Protein AF-A0A916M9L0-F1 (afdb_monomer_lite)

Secondary structure (DSSP, 8-state):
----------------------------------------PPEEEEPPPGGG-EE-SPPPPHHHHHHHHHHHTSTTGGGSSS-GGGGS-HHHHHHHH-B--EE-TTSS-EE--BTTS-HHHHHH----EEEEEEETTEEEEEEE-STT-EEEEEESS-EEESTT-B-SSGGGSEEEE-

Radius of gyration: 29.13 Å; chains: 1; bounding box: 80×41×77 Å

pLDDT: mean 81.49, std 21.89, range [34.53, 98.69]

Structure (mmCIF, N/CA/C/O backbone):
data_AF-A0A916M9L0-F1
#
_entry.id   AF-A0A916M9L0-F1
#
loop_
_atom_site.group_PDB
_atom_site.id
_atom_site.type_symbol
_atom_site.label_atom_id
_atom_site.label_alt_id
_atom_site.label_comp_id
_atom_site.label_asym_id
_atom_site.label_entity_id
_atom_site.label_seq_id
_atom_site.pdbx_PDB_ins_code
_atom_site.Cartn_x
_atom_site.Cartn_y
_atom_site.Cartn_z
_atom_site.occupancy
_atom_site.B_iso_or_equiv
_atom_site.auth_seq_id
_atom_site.auth_comp_id
_atom_site.auth_asym_id
_atom_site.auth_atom_id
_atom_site.pdbx_PDB_model_num
ATOM 1 N N . MET A 1 1 ? 60.480 14.460 7.362 1.00 42.34 1 MET A N 1
ATOM 2 C CA . MET A 1 1 ? 59.498 15.153 8.223 1.00 42.34 1 MET A CA 1
ATOM 3 C C . MET A 1 1 ? 59.120 14.184 9.333 1.00 42.34 1 MET A C 1
ATOM 5 O O . MET A 1 1 ? 58.471 13.188 9.053 1.00 42.34 1 MET A O 1
ATOM 9 N N . ALA A 1 2 ? 59.671 14.373 10.532 1.00 37.31 2 ALA A N 1
ATOM 10 C CA . ALA A 1 2 ? 59.514 13.458 11.662 1.00 37.31 2 ALA A CA 1
ATOM 11 C C . ALA A 1 2 ? 58.422 13.990 12.599 1.00 37.31 2 ALA A C 1
ATOM 13 O O . ALA A 1 2 ? 58.502 15.138 13.028 1.00 37.31 2 ALA A O 1
ATOM 14 N N . CYS A 1 3 ? 57.419 13.168 12.909 1.00 36.25 3 CYS A N 1
ATOM 15 C CA . CYS A 1 3 ? 56.387 13.484 13.893 1.00 36.25 3 CYS A CA 1
ATOM 16 C C . CYS A 1 3 ? 56.738 12.756 15.199 1.00 36.25 3 CYS A C 1
ATOM 18 O O . CYS A 1 3 ? 56.725 11.527 15.243 1.00 36.25 3 CYS A O 1
ATOM 20 N N . ARG A 1 4 ? 57.122 13.512 16.235 1.00 37.97 4 ARG A N 1
ATOM 21 C CA . ARG A 1 4 ? 57.347 13.003 17.597 1.00 37.97 4 ARG A CA 1
ATOM 22 C C . ARG A 1 4 ? 56.001 12.799 18.293 1.00 37.97 4 ARG A C 1
ATOM 24 O O . ARG A 1 4 ? 55.168 13.699 18.287 1.00 37.97 4 ARG A O 1
ATOM 31 N N . ILE A 1 5 ? 55.834 11.631 18.906 1.00 39.47 5 ILE A N 1
ATOM 32 C CA . ILE A 1 5 ? 54.812 11.336 19.911 1.00 39.47 5 ILE A CA 1
ATOM 33 C C . ILE A 1 5 ? 55.503 11.471 21.267 1.00 39.47 5 ILE A C 1
ATOM 35 O O . ILE A 1 5 ? 56.493 10.780 21.499 1.00 39.47 5 ILE A O 1
ATOM 39 N N . ASP A 1 6 ? 55.005 12.357 22.129 1.00 39.59 6 ASP A N 1
ATOM 40 C CA . ASP A 1 6 ? 55.457 12.469 23.515 1.00 39.59 6 ASP A CA 1
ATOM 41 C C . ASP A 1 6 ? 54.382 11.922 24.457 1.00 39.59 6 ASP A C 1
ATOM 43 O O . ASP A 1 6 ? 53.205 12.283 24.386 1.00 39.59 6 ASP A O 1
ATOM 47 N N . ALA A 1 7 ? 54.818 10.995 25.302 1.00 42.47 7 ALA A N 1
ATOM 48 C CA . ALA A 1 7 ? 54.044 10.322 26.326 1.00 42.47 7 ALA A CA 1
ATOM 49 C C . ALA A 1 7 ? 54.231 11.059 27.659 1.00 42.47 7 ALA A C 1
ATOM 51 O O . ALA A 1 7 ? 55.352 11.370 28.046 1.00 42.47 7 ALA A O 1
ATOM 52 N N . GLY A 1 8 ? 53.148 11.281 28.404 1.00 35.84 8 GLY A N 1
ATOM 53 C CA . GLY A 1 8 ? 53.214 11.900 29.728 1.00 35.84 8 GLY A CA 1
ATOM 54 C C . GLY A 1 8 ? 52.068 11.439 30.618 1.00 35.84 8 GLY A C 1
ATOM 55 O O . GLY A 1 8 ? 50.967 11.970 30.557 1.00 35.84 8 GLY A O 1
ATOM 56 N N . VAL A 1 9 ? 52.334 10.416 31.427 1.00 37.34 9 VAL A N 1
ATOM 57 C CA . VAL A 1 9 ? 51.455 9.880 32.477 1.00 37.34 9 VAL A CA 1
ATOM 58 C C . VAL A 1 9 ? 51.709 10.610 33.806 1.00 37.34 9 VAL A C 1
ATOM 60 O O . VAL A 1 9 ? 52.828 11.066 34.039 1.00 37.34 9 VAL A O 1
ATOM 63 N N . ARG A 1 10 ? 50.713 10.520 34.716 1.00 34.53 10 ARG A N 1
ATOM 64 C CA . ARG A 1 10 ? 50.763 10.649 36.202 1.00 34.53 10 ARG A CA 1
ATOM 65 C C . ARG A 1 10 ? 50.542 12.093 36.726 1.00 34.53 10 ARG A C 1
ATOM 67 O O . ARG A 1 10 ? 50.984 13.030 36.091 1.00 34.53 10 ARG A O 1
ATOM 74 N N . VAL A 1 11 ? 49.844 12.409 37.831 1.00 35.38 11 VAL A N 1
ATOM 75 C CA . VAL A 1 11 ? 49.538 11.762 39.132 1.00 35.38 11 VAL A CA 1
ATOM 76 C C . VAL A 1 11 ? 48.273 12.424 39.755 1.00 35.38 11 VAL A C 1
ATOM 78 O O . VAL A 1 11 ? 48.076 13.621 39.578 1.00 35.38 11 VAL A O 1
ATOM 81 N N . LEU A 1 12 ? 47.467 11.685 40.539 1.00 40.12 12 LEU A N 1
ATOM 82 C CA . LEU A 1 12 ? 46.440 12.206 41.477 1.00 40.12 12 LEU A CA 1
ATOM 83 C C . LEU A 1 12 ? 47.035 12.527 42.866 1.00 40.12 12 LEU A C 1
ATOM 85 O O . LEU A 1 12 ? 47.828 11.734 43.373 1.00 40.12 12 LEU A O 1
ATOM 89 N N . PRO A 1 13 ? 46.541 13.569 43.559 1.00 41.56 13 PRO A N 1
ATOM 90 C CA . PRO A 1 13 ? 46.151 13.419 44.974 1.00 41.56 13 PRO A CA 1
ATOM 91 C C . PRO A 1 13 ? 44.782 14.090 45.250 1.00 41.56 13 PRO A C 1
ATOM 93 O O . PRO A 1 13 ? 44.459 15.124 44.682 1.00 41.56 13 PRO A O 1
ATOM 96 N N . SER A 1 14 ? 43.830 13.446 45.930 1.00 34.84 14 SER A N 1
ATOM 97 C CA . SER A 1 14 ? 43.679 13.255 47.386 1.00 34.84 14 SER A CA 1
ATOM 98 C C . SER A 1 14 ? 43.366 14.528 48.203 1.00 34.84 14 SER A C 1
ATOM 100 O O . SER A 1 14 ? 44.234 15.359 48.444 1.00 34.84 14 SER A O 1
ATOM 102 N N . ASN A 1 15 ? 42.127 14.542 48.725 1.00 38.19 15 ASN A N 1
ATOM 103 C CA . ASN A 1 15 ? 41.683 15.051 50.033 1.00 38.19 15 ASN A CA 1
ATOM 104 C C . ASN A 1 15 ? 41.470 16.570 50.253 1.00 38.19 15 ASN A C 1
ATOM 106 O O . ASN A 1 15 ? 42.425 17.302 50.495 1.00 38.19 15 ASN A O 1
ATOM 110 N N . LYS A 1 16 ? 40.196 16.996 50.395 1.00 38.16 16 LYS A N 1
ATOM 111 C CA . LYS A 1 16 ? 39.740 17.685 51.626 1.00 38.16 16 LYS A CA 1
ATOM 112 C C . LYS A 1 16 ? 38.215 17.776 51.770 1.00 38.16 16 LYS A C 1
ATOM 114 O O . LYS A 1 16 ? 37.543 18.540 51.087 1.00 38.16 16 LYS A O 1
ATOM 119 N N . THR A 1 17 ? 37.703 17.052 52.757 1.00 44.44 17 THR A N 1
ATOM 120 C CA . THR A 1 17 ? 36.414 17.257 53.432 1.00 44.44 17 THR A CA 1
ATOM 121 C C . THR A 1 17 ? 36.334 18.659 54.046 1.00 44.44 17 THR A C 1
ATOM 123 O O . THR A 1 17 ? 37.230 19.004 54.817 1.00 44.44 17 THR A O 1
ATOM 126 N N . ARG A 1 18 ? 35.258 19.431 53.808 1.00 45.47 18 ARG A N 1
ATOM 127 C CA . ARG A 1 18 ? 34.771 20.466 54.749 1.00 45.47 18 ARG A CA 1
ATOM 128 C C . ARG A 1 18 ? 33.247 20.641 54.703 1.00 45.47 18 ARG A C 1
ATOM 130 O O . ARG A 1 18 ? 32.698 21.191 53.762 1.00 45.47 18 ARG A O 1
ATOM 137 N N . HIS A 1 19 ? 32.648 20.177 55.797 1.00 36.34 19 HIS A N 1
ATOM 138 C CA . HIS A 1 19 ? 31.558 20.761 56.584 1.00 36.34 19 HIS A CA 1
ATOM 139 C C . HIS A 1 19 ? 30.242 21.165 55.905 1.00 36.34 19 HIS A C 1
ATOM 141 O O . HIS A 1 19 ? 30.068 22.258 55.381 1.00 36.34 19 HIS A O 1
ATOM 147 N N . ILE A 1 20 ? 29.279 20.268 56.120 1.00 47.16 20 ILE A N 1
ATOM 148 C CA . ILE A 1 20 ? 27.863 20.527 56.383 1.00 47.16 20 ILE A CA 1
ATOM 149 C C . ILE A 1 20 ? 27.706 21.753 57.300 1.00 47.16 20 ILE A C 1
ATOM 151 O O . ILE A 1 20 ? 28.233 21.757 58.413 1.00 47.16 20 ILE A O 1
ATOM 155 N N . VAL A 1 21 ? 26.917 22.738 56.870 1.00 47.41 21 VAL A N 1
ATOM 156 C CA . VAL A 1 21 ? 26.141 23.592 57.778 1.00 47.41 21 VAL A CA 1
ATOM 157 C C . VAL A 1 21 ? 24.692 23.525 57.321 1.00 47.41 21 VAL A C 1
ATOM 159 O O . VAL A 1 21 ? 24.313 24.011 56.260 1.00 47.41 21 VAL A O 1
ATOM 162 N N . GLN A 1 22 ? 23.920 22.833 58.144 1.00 52.94 22 GLN A N 1
ATOM 163 C CA . GLN A 1 22 ? 22.485 22.659 58.084 1.00 52.94 22 GLN A CA 1
ATOM 164 C C . GLN A 1 22 ? 21.847 23.851 58.800 1.00 52.94 22 GLN A C 1
ATOM 166 O O . GLN A 1 22 ? 22.053 24.027 59.999 1.00 52.94 22 GLN A O 1
ATOM 171 N N . THR A 1 23 ? 21.076 24.664 58.080 1.00 48.69 23 THR A N 1
ATOM 172 C CA . THR A 1 23 ? 20.153 25.633 58.678 1.00 48.69 23 THR A CA 1
ATOM 173 C C . THR A 1 23 ? 18.752 25.397 58.127 1.00 48.69 23 THR A C 1
ATOM 175 O O . THR A 1 23 ? 18.487 25.398 56.930 1.00 48.69 23 THR A O 1
ATOM 178 N N . SER A 1 24 ? 17.866 25.099 59.063 1.00 46.47 24 SER A N 1
ATOM 179 C CA . SER A 1 24 ? 16.450 24.804 58.924 1.00 46.47 24 SER A CA 1
ATOM 180 C C . SER A 1 24 ? 15.620 26.059 58.640 1.00 46.47 24 SER A C 1
ATOM 182 O O . SER A 1 24 ? 15.705 27.034 59.386 1.00 46.47 24 SER A O 1
ATOM 184 N N . SER A 1 25 ? 14.725 25.998 57.654 1.00 43.69 25 SER A N 1
ATOM 185 C CA . SER A 1 25 ? 13.434 26.694 57.714 1.00 43.69 25 SER A CA 1
ATOM 186 C C . SER A 1 25 ? 12.370 25.909 56.936 1.00 43.69 25 SER A C 1
ATOM 188 O O . SER A 1 25 ? 12.612 25.548 55.784 1.00 43.69 25 SER A O 1
ATOM 190 N N . PRO A 1 26 ? 11.235 25.573 57.579 1.00 48.75 26 PRO A N 1
ATOM 191 C CA . PRO A 1 26 ? 10.172 24.751 57.016 1.00 48.75 26 PRO A CA 1
ATOM 192 C C . PRO A 1 26 ? 9.173 25.613 56.230 1.00 48.75 26 PRO A C 1
ATOM 194 O O . PRO A 1 26 ? 9.051 26.802 56.500 1.00 48.75 26 PRO A O 1
ATOM 197 N N . LEU A 1 27 ? 8.402 24.968 55.347 1.00 49.84 27 LEU A N 1
ATOM 198 C CA . LEU A 1 27 ? 7.304 25.515 54.529 1.00 49.84 27 LEU A CA 1
ATOM 199 C C . LEU A 1 27 ? 7.741 26.208 53.230 1.00 49.84 27 LEU A C 1
ATOM 201 O O . LEU A 1 27 ? 7.929 27.413 53.196 1.00 49.84 27 LEU A O 1
ATOM 205 N N . ILE A 1 28 ? 7.782 25.444 52.137 1.00 53.78 28 ILE A N 1
ATOM 206 C CA . ILE A 1 28 ? 7.065 25.747 50.886 1.00 53.78 28 ILE A CA 1
ATOM 207 C C . ILE A 1 28 ? 6.846 24.403 50.187 1.00 53.78 28 ILE A C 1
ATOM 209 O O . ILE A 1 28 ? 7.742 23.566 50.091 1.00 53.78 28 ILE A O 1
ATOM 213 N N . GLY A 1 29 ? 5.583 24.169 49.847 1.00 49.81 29 GLY A N 1
ATOM 214 C CA . GLY A 1 29 ? 5.008 22.865 49.579 1.00 49.81 29 GLY A CA 1
ATOM 215 C C . GLY A 1 29 ? 5.580 22.160 48.357 1.00 49.81 29 GLY A C 1
ATOM 216 O O . GLY A 1 29 ? 5.842 22.753 47.314 1.00 49.81 29 GLY A O 1
ATOM 217 N N . LEU A 1 30 ? 5.687 20.848 48.532 1.00 50.19 30 LEU A N 1
ATOM 218 C CA . LEU A 1 30 ? 5.738 19.812 47.515 1.00 50.19 30 LEU A CA 1
ATOM 219 C C . LEU A 1 30 ? 4.638 20.059 46.456 1.00 50.19 30 LEU A C 1
ATOM 221 O O . LEU A 1 30 ? 3.517 19.574 46.593 1.00 50.19 30 LEU A O 1
ATOM 225 N N . LEU A 1 31 ? 4.928 20.811 45.392 1.00 50.28 31 LEU A N 1
ATOM 226 C CA . LEU A 1 31 ? 4.093 20.798 44.189 1.00 50.28 31 LEU A CA 1
ATOM 227 C C . LEU A 1 31 ? 4.526 19.594 43.346 1.00 50.28 31 LEU A C 1
ATOM 229 O O . LEU A 1 31 ? 5.283 19.701 42.384 1.00 50.28 31 LEU A O 1
ATOM 233 N N . VAL A 1 32 ? 4.087 18.410 43.776 1.00 60.59 32 VAL A N 1
ATOM 234 C CA . VAL A 1 32 ? 4.120 17.203 42.949 1.00 60.59 32 VAL A CA 1
ATOM 235 C C . VAL A 1 32 ? 3.197 17.480 41.771 1.00 60.59 32 VAL A C 1
ATOM 237 O O . VAL A 1 32 ? 1.976 17.488 41.916 1.00 60.59 32 VAL A O 1
ATOM 240 N N . ALA A 1 33 ? 3.782 17.763 40.610 1.00 58.72 33 ALA A N 1
ATOM 241 C CA . ALA A 1 33 ? 3.061 17.770 39.352 1.00 58.72 33 ALA A CA 1
ATOM 242 C C . ALA A 1 33 ? 2.543 16.346 39.115 1.00 58.72 33 ALA A C 1
ATOM 244 O O . ALA A 1 33 ? 3.265 15.472 38.635 1.00 58.72 33 ALA A O 1
ATOM 245 N N . ALA A 1 34 ? 1.294 16.104 39.507 1.00 53.66 34 ALA A N 1
ATOM 246 C CA . ALA A 1 34 ? 0.524 14.976 39.032 1.00 53.66 34 ALA A CA 1
ATOM 247 C C . ALA A 1 34 ? 0.383 15.147 37.515 1.00 53.66 34 ALA A C 1
ATOM 249 O O . ALA A 1 34 ? -0.503 15.854 37.035 1.00 53.66 34 ALA A O 1
ATOM 250 N N . LEU A 1 35 ? 1.294 14.535 36.755 1.00 54.84 35 LEU A N 1
ATOM 251 C CA . LEU A 1 35 ? 1.022 14.183 35.370 1.00 54.84 35 LEU A CA 1
ATOM 252 C C . LEU A 1 35 ? -0.200 13.267 35.422 1.00 54.84 35 LEU A C 1
ATOM 254 O O . LEU A 1 35 ? -0.090 12.088 35.753 1.00 54.84 35 LEU A O 1
ATOM 258 N N . ALA A 1 36 ? -1.377 13.834 35.169 1.00 54.38 36 ALA A N 1
ATOM 259 C CA . ALA A 1 36 ? -2.566 13.056 34.902 1.00 54.38 36 ALA A CA 1
ATOM 260 C C . ALA A 1 36 ? -2.249 12.183 33.683 1.00 54.38 36 ALA A C 1
ATOM 262 O O . ALA A 1 36 ? -2.181 12.674 32.556 1.00 54.38 36 ALA A O 1
ATOM 263 N N . ALA A 1 37 ? -1.995 10.897 33.918 1.00 58.34 37 ALA A N 1
ATOM 264 C CA . ALA A 1 37 ? -2.073 9.896 32.874 1.00 58.34 37 ALA A CA 1
ATOM 265 C C . ALA A 1 37 ? -3.535 9.893 32.418 1.00 58.34 37 ALA A C 1
ATOM 267 O O . ALA A 1 37 ? -4.401 9.338 33.094 1.00 58.34 37 ALA A O 1
ATOM 268 N N . ALA A 1 38 ? -3.828 10.610 31.332 1.00 58.25 38 ALA A N 1
ATOM 269 C CA . ALA A 1 38 ? -5.116 10.488 30.675 1.00 58.25 38 ALA A CA 1
ATOM 270 C C . ALA A 1 38 ? -5.315 9.003 30.325 1.00 58.25 38 ALA A C 1
ATOM 272 O O . ALA A 1 38 ? -4.346 8.355 29.910 1.00 58.25 38 ALA A O 1
ATOM 273 N N . PRO A 1 39 ? -6.519 8.440 30.518 1.00 55.50 39 PRO A N 1
ATOM 274 C CA . PRO A 1 39 ? -6.789 7.091 30.049 1.00 55.50 39 PRO A CA 1
ATOM 275 C C . PRO A 1 39 ? -6.476 7.038 28.551 1.00 55.50 39 PRO A C 1
ATOM 277 O O . PRO A 1 39 ? -6.895 7.920 27.799 1.00 55.50 39 PRO A O 1
ATOM 280 N N . ALA A 1 40 ? -5.708 6.032 28.131 1.00 62.94 40 ALA A N 1
ATOM 281 C CA . ALA A 1 40 ? -5.581 5.709 26.720 1.00 62.94 40 ALA A CA 1
ATOM 282 C C . ALA A 1 40 ? -6.989 5.345 26.234 1.00 62.94 40 ALA A C 1
ATOM 284 O O . ALA A 1 40 ? -7.552 4.329 26.643 1.00 62.94 40 ALA A O 1
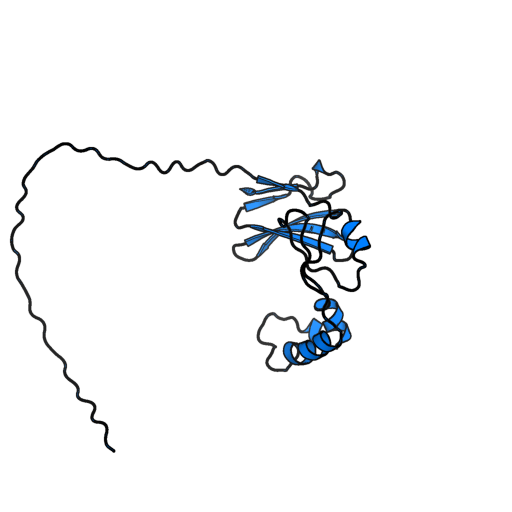ATOM 285 N N . PHE A 1 41 ? -7.612 6.238 25.467 1.00 69.31 41 PHE A N 1
ATOM 286 C CA . PHE A 1 41 ? -8.885 5.934 24.833 1.00 69.31 41 PHE A CA 1
ATOM 287 C C . PHE A 1 41 ? -8.606 4.927 23.730 1.00 69.31 41 PHE A C 1
ATOM 289 O O . PHE A 1 41 ? -7.789 5.195 22.852 1.00 69.31 41 PHE A O 1
ATOM 296 N N . ALA A 1 42 ? -9.277 3.780 23.800 1.00 81.00 42 ALA A N 1
ATOM 297 C CA . ALA A 1 42 ? -9.223 2.803 22.734 1.00 81.00 42 ALA A CA 1
ATOM 298 C C . ALA A 1 42 ? -9.778 3.445 21.452 1.00 81.00 42 ALA A C 1
ATOM 300 O O . ALA A 1 42 ? -10.934 3.874 21.413 1.00 81.00 42 ALA A O 1
ATOM 301 N N . GLU A 1 43 ? -8.942 3.558 20.426 1.00 91.06 43 GLU A N 1
ATOM 302 C CA . GLU A 1 43 ? -9.311 4.124 19.133 1.00 91.06 43 GLU A CA 1
ATOM 303 C C . GLU A 1 43 ? -9.867 3.014 18.241 1.00 91.06 43 GLU A C 1
ATOM 305 O O . GLU A 1 43 ? -9.219 1.987 18.028 1.00 91.06 43 GLU A O 1
ATOM 310 N N . THR A 1 44 ? -11.073 3.207 17.709 1.00 93.81 44 THR A N 1
ATOM 311 C CA . THR A 1 44 ? -11.644 2.298 16.712 1.00 93.81 44 THR A CA 1
ATOM 312 C C . THR A 1 44 ? -11.263 2.767 15.313 1.00 93.81 44 THR A C 1
ATOM 314 O O . THR A 1 44 ? -11.696 3.825 14.859 1.00 93.81 44 THR A O 1
ATOM 317 N N . LEU A 1 45 ? -10.504 1.941 14.601 1.00 95.88 45 LEU A N 1
ATOM 318 C CA . LEU A 1 45 ? -10.112 2.145 13.213 1.00 95.88 45 LEU A CA 1
ATOM 319 C C . LEU A 1 45 ? -10.984 1.291 12.293 1.00 95.88 45 LEU A C 1
ATOM 321 O O . LEU A 1 45 ? -11.053 0.073 12.441 1.00 95.88 45 LEU A O 1
ATOM 325 N N . ALA A 1 46 ? -11.623 1.918 11.309 1.00 96.06 46 ALA A N 1
ATOM 326 C CA . ALA A 1 46 ? -12.345 1.227 10.243 1.00 96.06 46 ALA A CA 1
ATOM 327 C C . ALA A 1 46 ? -11.543 1.267 8.940 1.00 96.06 46 ALA A C 1
ATOM 329 O O . ALA A 1 46 ? -10.759 2.191 8.715 1.00 96.06 46 ALA A O 1
ATOM 330 N N . CYS A 1 47 ? -11.764 0.295 8.054 1.00 97.44 47 CYS A N 1
ATOM 331 C CA . CYS A 1 47 ? -11.198 0.386 6.712 1.00 97.44 47 CYS A CA 1
ATOM 332 C C . CYS A 1 47 ? -11.749 1.610 5.962 1.00 97.44 47 CYS A C 1
ATOM 334 O O . CYS A 1 47 ? -12.968 1.806 5.956 1.00 97.44 47 CYS A O 1
ATOM 336 N N . PRO A 1 48 ? -10.886 2.431 5.333 1.00 96.81 48 PRO A N 1
ATOM 337 C CA . PRO A 1 48 ? -11.327 3.651 4.667 1.00 96.81 48 PRO A CA 1
ATOM 338 C C . PRO A 1 48 ? -12.197 3.361 3.436 1.00 96.81 48 PRO A C 1
ATOM 340 O O . PRO A 1 48 ? -11.973 2.401 2.702 1.00 96.81 48 PRO A O 1
ATOM 343 N N . ASP A 1 49 ? -13.158 4.237 3.144 1.00 96.19 49 ASP A N 1
ATOM 344 C CA . ASP A 1 49 ? -13.760 4.260 1.808 1.00 96.19 49 ASP A CA 1
ATOM 345 C C . ASP A 1 49 ? -12.762 4.869 0.815 1.00 96.19 49 ASP A C 1
ATOM 347 O O . ASP A 1 49 ? -12.235 5.964 1.030 1.00 96.19 49 ASP A O 1
ATOM 351 N N . LEU A 1 50 ? -12.487 4.157 -0.279 1.00 98.00 50 LEU A N 1
ATOM 352 C CA . LEU A 1 50 ? -11.447 4.559 -1.227 1.00 98.00 50 LEU A CA 1
ATOM 353 C C . LEU A 1 50 ? -11.922 5.579 -2.266 1.00 98.00 50 LEU A C 1
ATOM 355 O O . LEU A 1 50 ? -11.106 6.039 -3.062 1.00 98.00 50 LEU A O 1
ATOM 359 N N . SER A 1 51 ? -13.192 5.999 -2.249 1.00 98.00 51 SER A N 1
ATOM 360 C CA . SER A 1 51 ? -13.721 6.965 -3.224 1.00 98.00 51 SER A CA 1
ATOM 361 C C . SER A 1 51 ? -12.927 8.280 -3.254 1.00 98.00 51 SER A C 1
ATOM 363 O O . SER A 1 51 ? -12.713 8.848 -4.325 1.00 98.00 51 SER A O 1
ATOM 365 N N . GLY A 1 52 ? -12.427 8.719 -2.093 1.00 97.50 52 GLY A N 1
ATOM 366 C CA . GLY A 1 52 ? -11.560 9.889 -1.930 1.00 97.50 52 GLY A CA 1
ATOM 367 C C . GLY A 1 52 ? -10.059 9.584 -1.865 1.00 97.50 52 GLY A C 1
ATOM 368 O O . GLY A 1 52 ? -9.282 10.477 -1.528 1.00 97.50 52 GLY A O 1
ATOM 369 N N . ALA A 1 53 ? -9.628 8.348 -2.141 1.00 98.38 53 ALA A N 1
ATOM 370 C CA . ALA A 1 53 ? -8.213 7.990 -2.110 1.00 98.38 53 ALA A CA 1
ATOM 371 C C . ALA A 1 53 ? -7.427 8.727 -3.206 1.00 98.38 53 ALA A C 1
ATOM 373 O O . ALA A 1 53 ? -7.881 8.888 -4.352 1.00 98.38 53 ALA A O 1
ATOM 374 N N . ARG A 1 54 ? -6.217 9.163 -2.851 1.00 98.19 54 ARG A N 1
ATOM 375 C CA . ARG A 1 54 ? -5.339 9.951 -3.719 1.00 98.19 54 ARG A CA 1
ATOM 376 C C . ARG A 1 54 ? -4.046 9.212 -4.012 1.00 98.19 54 ARG A C 1
ATOM 378 O O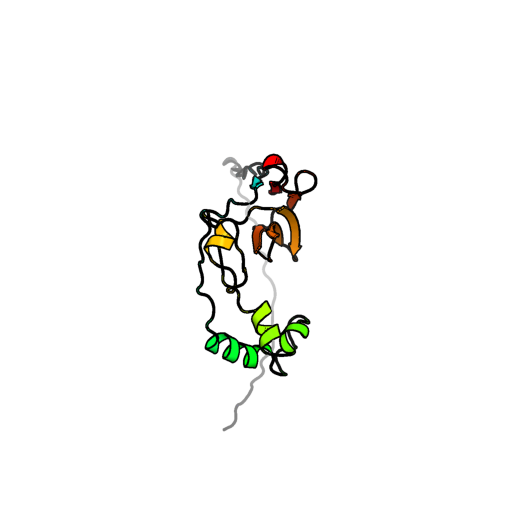 . ARG A 1 54 ? -3.442 8.623 -3.120 1.00 98.19 54 ARG A O 1
ATOM 385 N N . GLN A 1 55 ? -3.596 9.311 -5.255 1.00 98.31 55 GLN A N 1
ATOM 386 C CA . GLN A 1 55 ? -2.228 8.977 -5.610 1.00 98.31 55 GLN A CA 1
ATOM 387 C C . GLN A 1 55 ? -1.326 10.131 -5.174 1.00 98.31 55 GLN A C 1
ATOM 389 O O . GLN A 1 55 ? -1.530 11.266 -5.599 1.00 98.31 55 GLN A O 1
ATOM 394 N N . VAL A 1 56 ? -0.351 9.844 -4.317 1.00 97.50 56 VAL A N 1
ATOM 395 C CA . VAL A 1 56 ? 0.562 10.852 -3.757 1.00 97.50 56 VAL A CA 1
ATOM 396 C C . VAL A 1 56 ? 1.883 10.881 -4.517 1.00 97.50 56 VAL A C 1
ATOM 398 O O . VAL A 1 56 ? 2.468 11.945 -4.697 1.00 97.50 56 VAL A O 1
ATOM 401 N N . ALA A 1 57 ? 2.335 9.726 -5.009 1.00 94.75 57 ALA A N 1
ATOM 402 C CA . ALA A 1 57 ? 3.526 9.616 -5.845 1.00 94.75 57 ALA A CA 1
ATOM 403 C C . ALA A 1 57 ? 3.160 9.186 -7.268 1.00 94.75 57 ALA A C 1
ATOM 405 O O . ALA A 1 57 ? 2.295 8.331 -7.464 1.00 94.75 57 ALA A O 1
ATOM 406 N N . ALA A 1 58 ? 3.847 9.744 -8.265 1.00 97.12 58 ALA A N 1
ATOM 407 C CA . ALA A 1 58 ? 3.706 9.298 -9.644 1.00 97.12 58 ALA A CA 1
ATOM 408 C C . ALA A 1 58 ? 4.140 7.831 -9.797 1.00 97.12 58 ALA A C 1
ATOM 410 O O . ALA A 1 58 ? 4.999 7.336 -9.065 1.00 97.12 58 ALA A O 1
ATOM 411 N N . CYS A 1 59 ? 3.543 7.143 -10.767 1.00 97.62 59 CYS A N 1
ATOM 412 C CA . CYS A 1 59 ? 4.013 5.827 -11.170 1.00 97.62 59 CYS A CA 1
ATOM 413 C C . CYS A 1 59 ? 5.386 5.933 -11.838 1.00 97.62 59 CYS A C 1
ATOM 415 O O . CYS A 1 59 ? 5.583 6.846 -12.644 1.00 97.62 59 CYS A O 1
ATOM 417 N N . PRO A 1 60 ? 6.318 5.013 -11.539 1.00 97.75 60 PRO A N 1
ATOM 418 C CA . PRO A 1 60 ? 7.621 5.033 -12.174 1.00 97.75 60 PRO A CA 1
ATOM 419 C C . PRO A 1 60 ? 7.469 4.756 -13.672 1.00 97.75 60 PRO A C 1
ATOM 421 O O . PRO A 1 60 ? 6.696 3.897 -14.104 1.00 97.75 60 PRO A O 1
ATOM 424 N N . THR A 1 61 ? 8.228 5.485 -14.477 1.00 97.81 61 THR A N 1
ATOM 425 C CA . THR A 1 61 ? 8.345 5.224 -15.908 1.00 97.81 61 THR A CA 1
ATOM 426 C C . THR A 1 61 ? 9.077 3.906 -16.152 1.00 97.81 61 THR A C 1
ATOM 428 O O . THR A 1 61 ? 9.826 3.403 -15.311 1.00 97.81 61 THR A O 1
ATOM 431 N N . GLU A 1 62 ? 8.917 3.337 -17.348 1.00 96.69 62 GLU A N 1
ATOM 432 C CA . GLU A 1 62 ? 9.666 2.132 -17.710 1.00 96.69 62 GLU A CA 1
ATOM 433 C C . GLU A 1 62 ? 11.185 2.363 -17.671 1.00 96.69 62 GLU A C 1
ATOM 435 O O . GLU A 1 62 ? 11.926 1.487 -17.228 1.00 96.69 62 GLU A O 1
ATOM 440 N N . ALA A 1 63 ? 11.653 3.543 -18.091 1.00 97.31 63 ALA A N 1
ATOM 441 C CA . ALA A 1 63 ? 13.070 3.893 -18.055 1.00 97.31 63 ALA A CA 1
ATOM 442 C C . ALA A 1 63 ? 13.615 3.902 -16.617 1.00 97.31 63 ALA A C 1
ATOM 444 O O . ALA A 1 63 ? 14.672 3.323 -16.364 1.00 97.31 63 ALA A O 1
ATOM 445 N N . GLU A 1 64 ? 12.873 4.483 -15.671 1.00 97.38 64 GLU A N 1
ATOM 446 C CA . GLU A 1 64 ? 13.232 4.466 -14.249 1.00 97.38 64 GLU A CA 1
ATOM 447 C C . GLU A 1 64 ? 13.250 3.042 -13.696 1.00 97.38 64 GLU A C 1
ATOM 449 O O . GLU A 1 64 ? 14.231 2.655 -13.068 1.00 97.38 64 GLU A O 1
ATOM 454 N N . LEU A 1 65 ? 12.232 2.228 -13.997 1.00 96.94 65 LEU A N 1
ATOM 455 C CA . LEU A 1 65 ? 12.195 0.827 -13.571 1.00 96.94 65 LEU A CA 1
ATOM 456 C C . LEU A 1 65 ? 13.383 0.029 -14.120 1.00 96.94 65 LEU A C 1
ATOM 458 O O . LEU A 1 65 ? 13.963 -0.783 -13.400 1.00 96.94 65 LEU A O 1
ATOM 462 N N . ARG A 1 66 ? 13.755 0.228 -15.391 1.00 95.25 66 ARG A N 1
ATOM 463 C CA . ARG A 1 66 ? 14.916 -0.446 -16.000 1.00 95.25 66 ARG A CA 1
ATOM 464 C C . ARG A 1 66 ? 16.215 -0.007 -15.338 1.00 95.25 66 ARG A C 1
ATOM 466 O O . ARG A 1 66 ? 17.072 -0.846 -15.072 1.00 95.25 66 ARG A O 1
ATOM 473 N N . TYR A 1 67 ? 16.345 1.283 -15.041 1.00 94.12 67 TYR A N 1
ATOM 474 C CA . TYR A 1 67 ? 17.494 1.817 -14.320 1.00 94.12 67 TYR A CA 1
ATOM 475 C C . TYR A 1 67 ? 17.603 1.214 -12.910 1.00 94.12 67 TYR A C 1
ATOM 477 O O . TYR A 1 67 ? 18.658 0.706 -12.526 1.00 94.12 67 TYR A O 1
ATOM 485 N N . THR A 1 68 ? 16.504 1.182 -12.153 1.00 92.12 68 THR A N 1
ATOM 486 C CA . THR A 1 68 ? 16.497 0.646 -10.788 1.00 92.12 68 THR A CA 1
ATOM 487 C C . THR A 1 68 ? 16.585 -0.877 -10.741 1.00 92.12 68 THR A C 1
ATOM 489 O O . THR A 1 68 ? 17.062 -1.405 -9.740 1.00 92.12 68 THR A O 1
ATOM 492 N N . PHE A 1 69 ? 16.188 -1.597 -11.797 1.00 91.56 69 PHE A N 1
ATOM 493 C CA . PHE A 1 69 ? 16.399 -3.043 -11.922 1.00 91.56 69 PHE A CA 1
ATOM 494 C C . PHE A 1 69 ? 17.889 -3.397 -11.883 1.00 91.56 69 PHE A C 1
ATOM 496 O O . PHE A 1 69 ? 18.282 -4.264 -11.106 1.00 91.56 69 PHE A O 1
ATOM 503 N N . VAL A 1 70 ? 18.727 -2.679 -12.642 1.00 88.38 70 VAL A N 1
ATOM 504 C CA . VAL A 1 70 ? 20.184 -2.904 -12.658 1.00 88.38 70 VAL A CA 1
ATOM 505 C C . VAL A 1 70 ? 20.785 -2.694 -11.268 1.00 88.38 70 VAL A C 1
ATOM 507 O O . VAL A 1 70 ? 21.574 -3.515 -10.811 1.00 88.38 70 VAL A O 1
ATOM 510 N N . GLY A 1 71 ? 20.380 -1.631 -10.566 1.00 85.44 71 GLY A N 1
ATOM 511 C CA . GLY A 1 71 ? 20.846 -1.371 -9.202 1.00 85.44 71 GLY A CA 1
ATOM 512 C C . GLY A 1 71 ? 20.363 -2.422 -8.198 1.00 85.44 71 GLY A C 1
ATOM 513 O O . GLY A 1 71 ? 21.169 -3.002 -7.471 1.00 85.44 71 GLY A O 1
ATOM 514 N N . TYR A 1 72 ? 19.054 -2.693 -8.186 1.00 84.62 72 TYR A N 1
ATOM 515 C CA . TYR A 1 72 ? 18.398 -3.590 -7.229 1.00 84.62 72 TYR A CA 1
ATOM 516 C C . TYR A 1 72 ? 18.808 -5.058 -7.391 1.00 84.62 72 TYR A C 1
ATOM 518 O O . TYR A 1 72 ? 18.850 -5.779 -6.400 1.00 84.62 72 TYR A O 1
ATOM 526 N N . CYS A 1 73 ? 19.110 -5.497 -8.616 1.00 85.69 73 CYS A N 1
ATOM 527 C CA . CYS A 1 73 ? 19.437 -6.890 -8.929 1.00 85.69 73 CYS A CA 1
ATOM 528 C C . CYS A 1 73 ? 20.919 -7.136 -9.242 1.00 85.69 73 CYS A C 1
ATOM 530 O O . CYS A 1 73 ? 21.270 -8.228 -9.681 1.00 85.69 73 CYS A O 1
ATOM 532 N N . SER A 1 74 ? 21.795 -6.155 -9.009 1.00 80.25 74 SER A N 1
ATOM 533 C CA . SER A 1 74 ? 23.245 -6.356 -9.115 1.00 80.25 74 SER A CA 1
ATOM 534 C C . SER A 1 74 ? 23.774 -7.308 -8.032 1.00 80.25 74 SER A C 1
ATOM 536 O O . SER A 1 74 ? 23.208 -7.410 -6.942 1.00 80.25 74 SER A O 1
ATOM 538 N N . ASP A 1 75 ? 24.903 -7.972 -8.301 1.00 66.06 75 ASP A N 1
ATOM 539 C CA . ASP A 1 75 ? 25.498 -8.992 -7.419 1.00 66.06 75 ASP A CA 1
ATOM 540 C C . ASP A 1 75 ? 25.797 -8.502 -5.985 1.00 66.06 75 ASP A C 1
ATOM 542 O O . ASP A 1 75 ? 25.821 -9.300 -5.046 1.00 66.06 75 ASP A O 1
ATOM 546 N N . ASN A 1 76 ? 25.940 -7.187 -5.785 1.00 59.84 76 ASN A N 1
ATOM 547 C CA . ASN A 1 76 ? 26.174 -6.567 -4.475 1.00 59.84 76 ASN A CA 1
ATOM 548 C C . ASN A 1 76 ? 24.883 -6.261 -3.685 1.00 59.84 76 ASN A C 1
ATOM 550 O O . ASN A 1 76 ? 24.954 -5.920 -2.506 1.00 59.84 76 ASN A O 1
ATOM 554 N N . ALA A 1 77 ? 23.699 -6.385 -4.293 1.00 55.47 77 ALA A N 1
ATOM 555 C CA . ALA A 1 77 ? 22.415 -6.045 -3.670 1.00 55.47 77 ALA A CA 1
ATOM 556 C C . ALA A 1 77 ? 21.780 -7.201 -2.869 1.00 55.47 77 ALA A C 1
ATOM 558 O O . ALA A 1 77 ? 20.793 -6.992 -2.161 1.00 55.47 77 ALA A O 1
ATOM 559 N N . ARG A 1 78 ? 22.380 -8.405 -2.893 1.00 52.72 78 ARG A N 1
ATOM 560 C CA . ARG A 1 78 ? 21.957 -9.589 -2.106 1.00 52.72 78 ARG A CA 1
ATOM 561 C C . ARG A 1 78 ? 21.960 -9.389 -0.582 1.00 52.72 78 ARG A C 1
ATOM 563 O O . ARG A 1 78 ? 21.536 -10.284 0.144 1.00 52.72 78 ARG A O 1
ATOM 570 N N . MET A 1 79 ? 22.436 -8.248 -0.090 1.00 51.41 79 MET A N 1
ATOM 571 C CA . MET A 1 79 ? 22.654 -8.008 1.335 1.00 51.41 79 MET A CA 1
ATOM 572 C C . MET A 1 79 ? 21.375 -7.681 2.124 1.00 51.41 79 MET A C 1
ATOM 574 O O . MET A 1 79 ? 21.395 -7.785 3.348 1.00 51.41 79 MET A O 1
ATOM 578 N N . TYR A 1 80 ? 20.255 -7.362 1.461 1.00 50.09 80 TYR A N 1
ATOM 579 C CA . TYR A 1 80 ? 18.999 -7.036 2.144 1.00 50.09 80 TYR A CA 1
ATOM 580 C C . TYR A 1 80 ? 17.824 -7.885 1.614 1.00 50.09 80 TYR A C 1
ATOM 582 O O . TYR A 1 80 ? 17.279 -7.659 0.536 1.00 50.09 80 TYR A O 1
ATOM 590 N N . ASP A 1 81 ? 17.429 -8.865 2.433 1.00 52.12 81 ASP A N 1
ATOM 591 C CA . ASP A 1 81 ? 16.048 -9.357 2.584 1.00 52.12 81 ASP A CA 1
ATOM 592 C C . ASP A 1 81 ? 15.534 -10.529 1.723 1.00 52.12 81 ASP A C 1
ATOM 594 O O . ASP A 1 81 ? 14.323 -10.720 1.631 1.00 52.12 81 ASP A O 1
ATOM 598 N N . GLY A 1 82 ? 16.387 -11.378 1.140 1.00 52.81 82 GLY A N 1
ATOM 599 C CA . GLY A 1 82 ? 15.916 -12.669 0.592 1.00 52.81 82 GLY A CA 1
ATOM 600 C C . GLY A 1 82 ? 14.933 -12.562 -0.589 1.00 52.81 82 GLY A C 1
ATOM 601 O O . GLY A 1 82 ? 14.237 -13.522 -0.909 1.00 52.81 82 GLY A O 1
ATOM 602 N N . LYS A 1 83 ? 14.896 -11.408 -1.265 1.00 56.47 83 LYS A N 1
ATOM 603 C CA . LYS A 1 83 ? 14.032 -11.083 -2.418 1.00 56.47 83 LYS A CA 1
ATOM 604 C C . LYS A 1 83 ? 14.626 -11.551 -3.751 1.00 56.47 83 LYS A C 1
ATOM 606 O O . LYS A 1 83 ? 14.626 -10.817 -4.738 1.00 56.47 83 LYS A O 1
ATOM 611 N N . ALA A 1 84 ? 15.207 -12.751 -3.766 1.00 60.44 84 ALA A N 1
ATOM 612 C CA . ALA A 1 84 ? 15.841 -13.303 -4.964 1.00 60.44 84 ALA A CA 1
ATOM 613 C C . ALA A 1 84 ? 14.838 -13.505 -6.116 1.00 60.44 84 ALA A C 1
ATOM 615 O O . ALA A 1 84 ? 15.225 -13.471 -7.281 1.00 60.44 84 ALA A O 1
ATOM 616 N N . ASP A 1 85 ? 13.552 -13.660 -5.793 1.00 72.88 85 ASP A N 1
ATOM 617 C CA . ASP A 1 85 ? 12.457 -13.872 -6.737 1.00 72.88 85 ASP A CA 1
ATOM 618 C C . ASP A 1 85 ? 12.259 -12.690 -7.696 1.00 72.88 85 ASP A C 1
ATOM 620 O O . ASP A 1 85 ? 12.149 -12.889 -8.908 1.00 72.88 85 ASP A O 1
ATOM 624 N N . ALA A 1 86 ? 12.311 -11.458 -7.183 1.00 83.62 86 ALA A N 1
ATOM 625 C CA . ALA A 1 86 ? 12.147 -10.242 -7.977 1.00 83.62 86 ALA A CA 1
ATOM 626 C C . ALA A 1 86 ? 13.254 -10.040 -9.030 1.00 83.62 86 ALA A C 1
ATOM 628 O O . ALA A 1 86 ? 13.056 -9.274 -9.969 1.00 83.62 86 ALA A O 1
ATOM 629 N N . CYS A 1 87 ? 14.400 -10.713 -8.889 1.00 86.31 87 CYS A N 1
ATOM 630 C CA . CYS A 1 87 ? 15.581 -10.515 -9.731 1.00 86.31 87 CYS A CA 1
ATOM 631 C C . CYS A 1 87 ? 15.782 -11.573 -10.822 1.00 86.31 87 CYS A C 1
ATOM 633 O O . CYS A 1 87 ? 16.835 -11.599 -11.454 1.00 86.31 87 CYS A O 1
ATOM 635 N N . THR A 1 88 ? 14.775 -12.412 -11.075 1.00 87.44 88 THR A N 1
ATOM 636 C CA . THR A 1 88 ? 14.812 -13.400 -12.166 1.00 87.44 88 THR A CA 1
ATOM 637 C C . THR A 1 88 ? 14.894 -12.729 -13.540 1.00 87.44 88 THR A C 1
ATOM 639 O O . THR A 1 88 ? 15.714 -13.100 -14.375 1.00 87.44 88 THR A O 1
ATOM 642 N N . ASP A 1 89 ? 14.054 -11.719 -13.769 1.00 90.62 89 ASP A N 1
ATOM 643 C CA . ASP A 1 89 ? 14.020 -10.917 -14.988 1.00 90.62 89 ASP A CA 1
ATOM 644 C C . ASP A 1 89 ? 13.334 -9.563 -14.730 1.00 90.62 89 ASP A C 1
ATOM 646 O O . ASP A 1 89 ? 12.748 -9.317 -13.669 1.00 90.62 89 ASP A O 1
ATOM 650 N N . PHE A 1 90 ? 13.389 -8.670 -15.722 1.00 93.31 90 PHE A N 1
ATOM 651 C CA . PHE A 1 90 ? 12.775 -7.347 -15.614 1.00 93.31 90 PHE A CA 1
ATOM 652 C C . PHE A 1 90 ? 11.249 -7.406 -15.441 1.00 93.31 90 PHE A C 1
ATOM 654 O O . PHE A 1 90 ? 10.673 -6.555 -14.765 1.00 93.31 90 PHE A O 1
ATOM 661 N N . ALA A 1 91 ? 10.573 -8.401 -16.023 1.00 94.12 91 ALA A N 1
ATOM 662 C CA . ALA A 1 91 ? 9.121 -8.521 -15.921 1.00 94.12 91 ALA A CA 1
ATOM 663 C C . ALA A 1 91 ? 8.687 -8.856 -14.484 1.00 94.12 91 ALA A C 1
ATOM 665 O O . ALA A 1 91 ? 7.722 -8.289 -13.970 1.00 94.12 91 ALA A O 1
ATOM 666 N N . THR A 1 92 ? 9.427 -9.735 -13.816 1.00 91.88 92 THR A N 1
ATOM 667 C CA . THR A 1 92 ? 9.209 -10.133 -12.424 1.00 91.88 92 THR A CA 1
ATOM 668 C C . THR A 1 92 ? 9.527 -8.983 -11.478 1.00 91.88 92 THR A C 1
ATOM 670 O O . THR A 1 92 ? 8.723 -8.668 -10.601 1.00 91.88 92 THR A O 1
ATOM 673 N N . TYR A 1 93 ? 10.626 -8.268 -11.725 1.00 92.75 93 TYR A N 1
ATOM 674 C CA . TYR A 1 93 ? 10.948 -7.031 -11.018 1.00 92.75 93 TYR A CA 1
ATOM 675 C C . TYR A 1 93 ? 9.827 -5.992 -11.141 1.00 92.75 93 TYR A C 1
ATOM 677 O O . TYR A 1 93 ? 9.361 -5.443 -10.139 1.00 92.75 93 TYR A O 1
ATOM 685 N N . ARG A 1 94 ? 9.354 -5.752 -12.370 1.00 95.00 94 ARG A N 1
ATOM 686 C CA . ARG A 1 94 ? 8.295 -4.785 -12.675 1.00 95.00 94 ARG A CA 1
ATOM 687 C C . ARG A 1 94 ? 7.013 -5.107 -11.914 1.00 95.00 94 ARG A C 1
ATOM 689 O O . ARG A 1 94 ? 6.433 -4.192 -11.346 1.00 95.00 94 ARG A O 1
ATOM 696 N N . LYS A 1 95 ? 6.615 -6.378 -11.797 1.00 91.94 95 LYS A N 1
ATOM 697 C CA . LYS A 1 95 ? 5.437 -6.776 -10.996 1.00 91.94 95 LYS A CA 1
ATOM 698 C C . LYS A 1 95 ? 5.527 -6.352 -9.526 1.00 91.94 95 LYS A C 1
ATOM 700 O O . LYS A 1 95 ? 4.503 -6.081 -8.913 1.00 91.94 95 LYS A O 1
ATOM 705 N N . VAL A 1 96 ? 6.734 -6.298 -8.961 1.00 91.00 96 VAL A N 1
ATOM 706 C CA . VAL A 1 96 ? 6.956 -5.963 -7.544 1.00 91.00 96 VAL A CA 1
ATOM 707 C C . VAL A 1 96 ? 7.209 -4.469 -7.334 1.00 91.00 96 VAL A C 1
ATOM 709 O O . VAL A 1 96 ? 6.896 -3.939 -6.270 1.00 91.00 96 VAL A O 1
ATOM 712 N N . LYS A 1 97 ? 7.821 -3.790 -8.309 1.00 93.94 97 LYS A N 1
ATOM 713 C CA . LYS A 1 97 ? 8.320 -2.414 -8.152 1.00 93.94 97 LYS A CA 1
ATOM 714 C C . LYS A 1 97 ? 7.538 -1.362 -8.928 1.00 93.94 97 LYS A C 1
ATOM 716 O O . LYS A 1 97 ? 7.704 -0.182 -8.641 1.00 93.94 97 LYS A O 1
ATOM 721 N N . ASN A 1 98 ? 6.670 -1.759 -9.858 1.00 97.25 98 ASN A N 1
ATOM 722 C CA . ASN A 1 98 ? 5.757 -0.853 -10.553 1.00 97.25 98 ASN A CA 1
ATOM 723 C C . ASN A 1 98 ? 4.548 -0.516 -9.670 1.00 97.25 98 ASN A C 1
ATOM 725 O O . ASN A 1 98 ? 3.418 -0.910 -9.955 1.00 97.25 98 ASN A O 1
ATOM 729 N N . ILE A 1 99 ? 4.814 0.168 -8.564 1.00 97.50 99 ILE A N 1
ATOM 730 C CA . ILE A 1 99 ? 3.838 0.563 -7.551 1.00 97.50 99 ILE A CA 1
ATOM 731 C C . ILE A 1 99 ? 4.006 2.049 -7.247 1.00 97.50 99 ILE A C 1
ATOM 733 O O . ILE A 1 99 ? 5.096 2.600 -7.404 1.00 97.50 99 ILE A O 1
ATOM 737 N N . ALA A 1 100 ? 2.945 2.688 -6.773 1.00 97.81 100 ALA A N 1
ATOM 738 C CA . ALA A 1 100 ? 2.972 4.088 -6.361 1.00 97.81 100 ALA A CA 1
ATOM 739 C C . ALA A 1 100 ? 2.323 4.262 -4.992 1.00 97.81 100 ALA A C 1
ATOM 741 O O . ALA A 1 100 ? 1.430 3.499 -4.638 1.00 97.81 100 ALA A O 1
ATOM 742 N N . LEU A 1 101 ? 2.749 5.280 -4.243 1.00 98.56 101 LEU A N 1
ATOM 743 C CA . LEU A 1 101 ? 2.132 5.627 -2.966 1.00 98.56 101 LEU A CA 1
ATOM 744 C C . LEU A 1 101 ? 0.728 6.196 -3.189 1.00 98.56 101 LEU A C 1
ATOM 746 O O . LEU A 1 101 ? 0.549 7.171 -3.927 1.00 98.56 101 LEU A O 1
ATOM 750 N N . TRP A 1 102 ? -0.233 5.610 -2.490 1.00 98.69 102 TRP A N 1
ATOM 751 C CA . TRP A 1 102 ? -1.602 6.082 -2.357 1.00 98.69 102 TRP A CA 1
ATOM 752 C C . TRP A 1 102 ? -1.950 6.295 -0.888 1.00 98.69 102 TRP A C 1
ATOM 754 O O . TRP A 1 102 ? -1.452 5.578 -0.026 1.00 98.69 102 TRP A O 1
ATOM 764 N N . GLU A 1 103 ? -2.843 7.240 -0.618 1.00 98.69 103 GLU A N 1
ATOM 765 C CA . GLU A 1 103 ? -3.345 7.543 0.724 1.00 98.69 103 GLU A CA 1
ATOM 766 C C . GLU A 1 103 ? -4.874 7.589 0.736 1.00 98.69 103 GLU A C 1
ATOM 768 O O . GLU A 1 103 ? -5.506 7.976 -0.255 1.00 98.69 103 GLU A O 1
ATOM 773 N N . SER A 1 104 ? -5.469 7.194 1.864 1.00 98.56 104 SER A N 1
ATOM 774 C CA . SER A 1 104 ? -6.884 7.441 2.145 1.00 98.56 104 SER A CA 1
ATOM 775 C C . SER A 1 104 ? -7.172 8.945 2.137 1.00 98.56 104 SER A C 1
ATOM 777 O O . SER A 1 104 ? -6.263 9.774 2.228 1.00 98.56 104 SER A O 1
ATOM 779 N N . ALA A 1 105 ? -8.448 9.323 2.023 1.00 98.19 105 ALA A N 1
ATOM 780 C CA . ALA A 1 105 ? -8.843 10.732 1.943 1.00 98.19 105 ALA A CA 1
ATOM 781 C C . ALA A 1 105 ? -8.288 11.568 3.117 1.00 98.19 105 ALA A C 1
ATOM 783 O O . ALA A 1 105 ? -7.776 12.670 2.917 1.00 98.19 105 ALA A O 1
ATOM 784 N N . ASP A 1 106 ? -8.312 10.998 4.321 1.00 96.75 106 ASP A N 1
ATOM 785 C CA . ASP A 1 106 ? -7.791 11.579 5.562 1.00 96.75 106 ASP A CA 1
ATOM 786 C C . ASP A 1 106 ? -6.278 11.377 5.776 1.00 96.75 106 ASP A C 1
ATOM 788 O O . ASP A 1 106 ? -5.709 11.957 6.696 1.00 96.75 106 ASP A O 1
ATOM 792 N N . GLY A 1 107 ? -5.605 10.588 4.932 1.00 97.31 107 GLY A N 1
ATOM 793 C CA . GLY A 1 107 ? -4.187 10.248 5.072 1.00 97.31 107 GLY A CA 1
ATOM 794 C C . GLY A 1 107 ? -3.861 9.262 6.201 1.00 97.31 107 GLY A C 1
ATOM 795 O O . GLY A 1 107 ? -2.686 9.014 6.454 1.00 97.31 107 GLY A O 1
ATOM 796 N N . ALA A 1 108 ? -4.858 8.689 6.883 1.00 97.25 108 ALA A N 1
ATOM 797 C CA . ALA A 1 108 ? -4.630 7.768 7.998 1.00 97.25 108 ALA A CA 1
ATOM 798 C C . ALA A 1 108 ? -4.113 6.388 7.552 1.00 97.25 108 ALA A C 1
ATOM 800 O O . ALA A 1 108 ? -3.472 5.684 8.338 1.00 97.25 108 ALA A O 1
ATOM 801 N N . PHE A 1 109 ? -4.384 5.998 6.304 1.00 98.62 109 PHE A N 1
ATOM 802 C CA . PHE A 1 109 ? -3.921 4.753 5.706 1.00 98.62 109 PHE A CA 1
ATOM 803 C C . PHE A 1 109 ? -3.147 5.028 4.419 1.00 98.62 109 PHE A C 1
ATOM 805 O O . PHE A 1 109 ? -3.572 5.836 3.593 1.00 98.62 109 PHE A O 1
ATOM 812 N N . ASP A 1 110 ? -2.073 4.268 4.207 1.00 98.62 110 ASP A N 1
ATOM 813 C CA . ASP A 1 110 ? -1.292 4.290 2.972 1.00 98.62 110 ASP A CA 1
ATOM 814 C C . ASP A 1 110 ? -1.292 2.936 2.255 1.00 98.62 110 ASP A C 1
ATOM 816 O O . ASP A 1 110 ? -1.529 1.886 2.854 1.00 98.62 110 ASP A O 1
ATOM 820 N N . ALA A 1 111 ? -1.037 2.946 0.953 1.00 98.31 111 ALA A N 1
ATOM 821 C CA . ALA A 1 111 ? -0.915 1.745 0.143 1.00 98.31 111 ALA A CA 1
ATOM 822 C C . ALA A 1 111 ? 0.110 1.929 -0.974 1.00 98.31 111 ALA A C 1
ATOM 824 O O . ALA A 1 111 ? 0.412 3.045 -1.390 1.00 98.31 111 ALA A O 1
ATOM 825 N N . TYR A 1 112 ? 0.585 0.802 -1.504 1.00 97.81 112 TYR A N 1
ATOM 826 C CA . TYR A 1 112 ? 1.413 0.763 -2.707 1.00 97.81 112 TYR A CA 1
ATOM 827 C C . TYR A 1 112 ? 0.818 -0.193 -3.754 1.00 97.81 112 TYR A C 1
ATOM 829 O O . TYR A 1 112 ? 1.408 -1.241 -4.027 1.00 97.81 112 TYR A O 1
ATOM 837 N N . PRO A 1 113 ? -0.383 0.095 -4.295 1.00 97.44 113 PRO A N 1
ATOM 838 C CA . PRO A 1 113 ? -0.981 -0.728 -5.340 1.00 97.44 113 PRO A CA 1
ATOM 839 C C . PRO A 1 113 ? -0.158 -0.676 -6.636 1.00 97.44 113 PRO A C 1
ATOM 841 O O . PRO A 1 113 ? 0.619 0.255 -6.867 1.00 97.44 113 PRO A O 1
ATOM 844 N N . SER A 1 114 ? -0.362 -1.677 -7.497 1.00 97.00 114 SER A N 1
ATOM 845 C CA . SER A 1 114 ? 0.240 -1.715 -8.833 1.00 97.00 114 SER A CA 1
ATOM 846 C C . SER A 1 114 ? -0.193 -0.516 -9.672 1.00 97.00 114 SER A C 1
ATOM 848 O O . SER A 1 114 ? -1.377 -0.198 -9.760 1.00 97.00 114 SER A O 1
ATOM 850 N N . CYS A 1 115 ? 0.769 0.078 -10.367 1.00 97.69 115 CYS A N 1
ATOM 851 C CA . CYS A 1 115 ? 0.559 1.119 -11.367 1.00 97.69 115 CYS A CA 1
ATOM 852 C C . CYS A 1 115 ? -0.090 0.614 -12.664 1.00 97.69 115 CYS A C 1
ATOM 854 O O . CYS A 1 115 ? -0.344 1.399 -13.571 1.00 97.69 115 CYS A O 1
ATOM 856 N N . GLU A 1 116 ? -0.349 -0.691 -12.775 1.00 95.75 116 GLU A N 1
ATOM 857 C CA . GLU A 1 116 ? -1.159 -1.257 -13.860 1.00 95.75 116 GLU A CA 1
ATOM 858 C C . GLU A 1 116 ? -2.667 -1.164 -13.577 1.00 95.75 116 GLU A C 1
ATOM 860 O O . GLU A 1 116 ? -3.476 -1.363 -14.481 1.00 95.75 116 GLU A O 1
ATOM 865 N N . LEU A 1 117 ? -3.061 -0.856 -12.336 1.00 96.88 117 LEU A N 1
ATOM 866 C CA . LEU A 1 117 ? -4.458 -0.628 -11.985 1.00 96.88 117 LEU A CA 1
ATOM 867 C C . LEU A 1 117 ? -4.878 0.789 -12.379 1.00 96.88 117 LEU A C 1
ATOM 869 O O . LEU A 1 117 ? -4.185 1.763 -12.082 1.00 96.88 117 LEU A O 1
ATOM 873 N N . ALA A 1 118 ? -6.055 0.910 -12.993 1.00 96.88 118 ALA A N 1
ATOM 874 C CA . ALA A 1 118 ? -6.659 2.212 -13.240 1.00 96.88 118 ALA A CA 1
ATOM 875 C C . ALA A 1 118 ? -6.964 2.920 -11.900 1.00 96.88 118 ALA A C 1
ATOM 877 O O . ALA A 1 118 ? -7.496 2.274 -10.987 1.00 96.88 118 ALA A O 1
ATOM 878 N N . PRO A 1 119 ? -6.697 4.233 -11.768 1.00 97.62 119 PRO A N 1
ATOM 879 C CA . PRO A 1 119 ? -7.046 5.013 -10.578 1.00 97.62 119 PRO A CA 1
ATOM 880 C C . PRO A 1 119 ? -8.504 4.833 -10.131 1.00 97.62 119 PRO A C 1
ATOM 882 O O . PRO A 1 119 ? -8.797 4.749 -8.939 1.00 97.62 119 PRO A O 1
ATOM 885 N N . GLU A 1 120 ? -9.428 4.728 -11.083 1.00 97.69 120 GLU A N 1
ATOM 886 C CA . GLU A 1 120 ? -10.860 4.539 -10.847 1.00 97.69 120 GLU A CA 1
ATOM 887 C C . GLU A 1 120 ? -11.151 3.165 -10.236 1.00 97.69 120 GLU A C 1
ATOM 889 O O . GLU A 1 120 ? -12.006 3.055 -9.360 1.00 97.69 120 GLU A O 1
ATOM 894 N N . ALA A 1 121 ? -10.406 2.129 -10.637 1.00 97.94 121 ALA A N 1
ATOM 895 C CA . ALA A 1 121 ? -10.534 0.795 -10.058 1.00 97.94 121 ALA A CA 1
ATOM 896 C C . ALA A 1 121 ? -10.080 0.776 -8.592 1.00 97.94 121 ALA A C 1
ATOM 898 O O . ALA A 1 121 ? -10.717 0.120 -7.771 1.00 97.94 121 ALA A O 1
ATOM 899 N N . ILE A 1 122 ? -9.030 1.532 -8.245 1.00 98.25 122 ILE A N 1
ATOM 900 C CA . ILE A 1 122 ? -8.582 1.681 -6.852 1.00 98.25 122 ILE A CA 1
ATOM 901 C C . ILE A 1 122 ? -9.655 2.405 -6.031 1.00 98.25 122 ILE A C 1
ATOM 903 O O . ILE A 1 122 ? -10.038 1.922 -4.968 1.00 98.25 122 ILE A O 1
ATOM 907 N N . ARG A 1 123 ? -10.193 3.522 -6.537 1.00 98.44 123 ARG A N 1
ATOM 908 C CA . ARG A 1 123 ? -11.211 4.310 -5.819 1.00 98.44 123 ARG A CA 1
ATOM 909 C C . ARG A 1 123 ? -12.557 3.601 -5.672 1.00 98.44 123 ARG A C 1
ATOM 911 O O . ARG A 1 123 ? -13.287 3.860 -4.720 1.00 98.44 123 ARG A O 1
ATOM 918 N N . ALA A 1 124 ? -12.893 2.712 -6.603 1.00 98.00 124 ALA A N 1
ATOM 919 C CA . ALA A 1 124 ? -14.118 1.919 -6.554 1.00 98.00 124 ALA A CA 1
ATOM 920 C C . ALA A 1 124 ? -13.997 0.659 -5.680 1.00 98.00 124 ALA A C 1
ATOM 922 O O . ALA A 1 124 ? -15.020 0.049 -5.357 1.00 98.00 124 ALA A O 1
ATOM 923 N N . ALA A 1 125 ? -12.778 0.248 -5.312 1.00 97.75 125 ALA A N 1
ATOM 924 C CA . ALA A 1 125 ? -12.561 -0.991 -4.581 1.00 97.75 125 ALA A CA 1
ATOM 925 C C . ALA A 1 125 ? -13.197 -0.940 -3.182 1.00 97.75 125 ALA A C 1
ATOM 927 O O . ALA A 1 125 ? -13.222 0.095 -2.512 1.00 97.75 125 ALA A O 1
ATOM 928 N N . LYS A 1 126 ? -13.726 -2.083 -2.735 1.00 96.75 126 LYS A N 1
ATOM 929 C CA . LYS A 1 126 ? -14.400 -2.233 -1.439 1.00 96.75 126 LYS A CA 1
ATOM 930 C C . LYS A 1 126 ? -13.628 -3.199 -0.546 1.00 96.75 126 LYS A C 1
ATOM 932 O O . LYS A 1 126 ? -13.066 -4.164 -1.066 1.00 96.75 126 LYS A O 1
ATOM 937 N N . PRO A 1 127 ? -13.560 -2.938 0.770 1.00 97.19 127 PRO A N 1
ATOM 938 C CA . PRO A 1 127 ? -12.766 -3.765 1.658 1.00 97.19 127 PRO A CA 1
ATOM 939 C C . PRO A 1 127 ? -13.400 -5.152 1.749 1.00 97.19 127 PRO A C 1
ATOM 941 O O . PRO A 1 127 ? -14.607 -5.288 1.934 1.00 97.19 127 PRO A O 1
ATOM 944 N N . VAL A 1 128 ? -12.575 -6.184 1.623 1.00 97.38 128 VAL A N 1
ATOM 945 C CA . VAL A 1 128 ? -12.979 -7.589 1.748 1.00 97.38 128 VAL A CA 1
ATOM 946 C C . VAL A 1 128 ? -12.537 -8.179 3.082 1.00 97.38 128 VAL A C 1
ATOM 948 O O . VAL A 1 128 ? -13.190 -9.080 3.618 1.00 97.38 128 VAL A O 1
ATOM 951 N N . ARG A 1 129 ? -11.443 -7.662 3.651 1.00 97.38 129 ARG A N 1
ATOM 952 C CA . ARG A 1 129 ? -10.889 -8.139 4.917 1.00 97.38 129 ARG A CA 1
ATOM 953 C C . ARG A 1 129 ? -10.135 -7.039 5.653 1.00 97.38 129 ARG A C 1
ATOM 955 O O . ARG A 1 129 ? -9.422 -6.262 5.028 1.00 97.38 129 ARG A O 1
ATOM 962 N N . ILE A 1 130 ? -10.221 -7.061 6.977 1.00 98.25 130 ILE A N 1
ATOM 963 C CA . ILE A 1 130 ? -9.326 -6.343 7.880 1.00 98.25 130 ILE A CA 1
ATOM 964 C C . ILE A 1 130 ? -8.493 -7.347 8.685 1.00 98.25 130 ILE A C 1
ATOM 966 O O . ILE A 1 130 ? -8.976 -8.410 9.081 1.00 98.25 130 ILE A O 1
ATOM 970 N N . ALA A 1 131 ? -7.220 -7.035 8.896 1.00 97.94 131 ALA A N 1
ATOM 971 C CA . ALA A 1 131 ? -6.282 -7.846 9.660 1.00 97.94 131 ALA A CA 1
ATOM 972 C C . ALA A 1 131 ? -5.374 -6.957 10.514 1.00 97.94 131 ALA A C 1
ATOM 974 O O . ALA A 1 131 ? -5.143 -5.794 10.187 1.00 97.94 131 ALA A O 1
ATOM 975 N N . VAL A 1 132 ? -4.825 -7.522 11.589 1.00 98.06 132 VAL A N 1
ATOM 976 C CA . VAL A 1 132 ? -3.745 -6.897 12.358 1.00 98.06 132 VAL A CA 1
ATOM 977 C C . VAL A 1 132 ? -2.486 -7.741 12.218 1.00 98.06 132 VAL A C 1
ATOM 979 O O . VAL A 1 132 ? -2.490 -8.934 12.513 1.00 98.06 132 VAL A O 1
ATOM 982 N N . GLU A 1 133 ? -1.401 -7.107 11.789 1.00 97.31 133 GLU A N 1
ATOM 983 C CA . GLU A 1 133 ? -0.087 -7.720 11.609 1.00 97.31 133 GLU A CA 1
ATOM 984 C C . GLU A 1 133 ? 0.949 -6.996 12.484 1.00 97.31 133 GLU A C 1
ATOM 986 O O . GLU A 1 133 ? 0.847 -5.794 12.743 1.00 97.31 133 GLU A O 1
ATOM 991 N N . ARG A 1 134 ? 1.973 -7.714 12.959 1.00 95.94 134 ARG A N 1
ATOM 992 C CA . ARG A 1 134 ? 3.078 -7.129 13.738 1.00 95.94 134 ARG A CA 1
ATOM 993 C C . ARG A 1 134 ? 4.366 -7.146 12.930 1.00 95.94 134 ARG A C 1
ATOM 995 O O . ARG A 1 134 ? 4.802 -8.196 12.468 1.00 95.94 134 ARG A O 1
ATOM 1002 N N . LYS A 1 135 ? 5.018 -5.985 12.838 1.00 93.00 135 LYS A N 1
ATOM 1003 C CA . LYS A 1 135 ? 6.343 -5.818 12.234 1.00 93.00 135 LYS A CA 1
ATOM 1004 C C . LYS A 1 135 ? 7.280 -5.146 13.235 1.00 93.00 135 LYS A C 1
ATOM 1006 O O . LYS A 1 135 ? 7.325 -3.921 13.357 1.00 93.00 135 LYS A O 1
ATOM 1011 N N . GLY A 1 136 ? 8.024 -5.961 13.981 1.00 93.81 136 GLY A N 1
ATOM 1012 C CA . GLY A 1 136 ? 8.855 -5.483 15.087 1.00 93.81 136 GLY A CA 1
ATOM 1013 C C . GLY A 1 136 ? 8.004 -4.799 16.163 1.00 93.81 136 GLY A C 1
ATOM 1014 O O . GLY A 1 136 ? 7.085 -5.406 16.711 1.00 93.81 136 GLY A O 1
ATOM 1015 N N . ALA A 1 137 ? 8.300 -3.529 16.454 1.00 94.25 137 ALA A N 1
ATOM 1016 C CA . ALA A 1 137 ? 7.551 -2.718 17.419 1.00 94.25 137 ALA A CA 1
ATOM 1017 C C . ALA A 1 137 ? 6.259 -2.094 16.850 1.00 94.25 137 ALA A C 1
ATOM 1019 O O . ALA A 1 137 ? 5.472 -1.540 17.616 1.00 94.25 137 ALA A O 1
ATOM 1020 N N . ILE A 1 138 ? 6.040 -2.172 15.534 1.00 96.94 138 ILE A N 1
ATOM 1021 C CA . ILE A 1 138 ? 4.907 -1.545 14.847 1.00 96.94 138 ILE A CA 1
ATOM 1022 C C . ILE A 1 138 ? 3.774 -2.553 14.660 1.00 96.94 138 ILE A C 1
ATOM 1024 O O . ILE A 1 138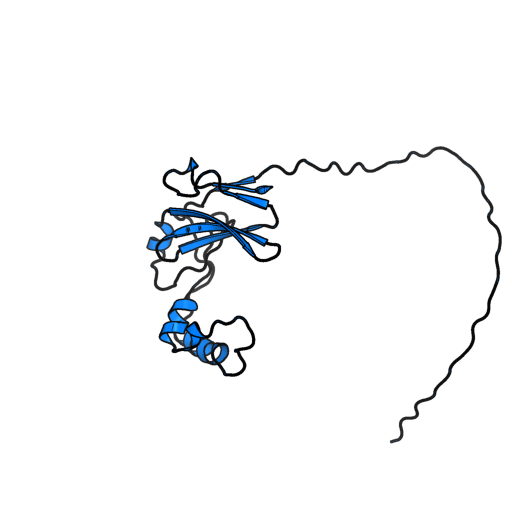 ? 3.991 -3.683 14.217 1.00 96.94 138 ILE A O 1
ATOM 1028 N N . THR A 1 139 ? 2.561 -2.117 14.978 1.00 98.06 139 THR A N 1
ATOM 1029 C CA . THR A 1 139 ? 1.304 -2.770 14.621 1.00 98.06 139 THR A CA 1
ATOM 1030 C C . THR A 1 139 ? 0.806 -2.188 13.304 1.00 98.06 139 THR A C 1
ATOM 1032 O O . THR A 1 139 ? 0.823 -0.973 13.102 1.00 98.06 139 THR A O 1
ATOM 1035 N N . GLN A 1 140 ? 0.383 -3.058 12.397 1.00 98.38 140 GLN A N 1
ATOM 1036 C CA . GLN A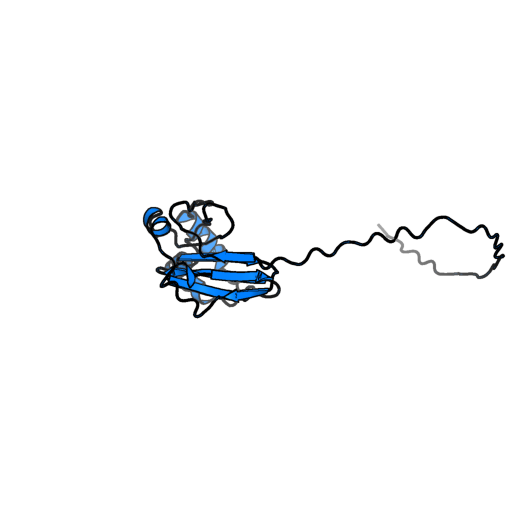 1 140 ? -0.211 -2.693 11.120 1.00 98.38 140 GLN A CA 1
ATOM 1037 C C . GLN A 1 140 ? -1.667 -3.144 11.115 1.00 98.38 140 GLN A C 1
ATOM 1039 O O . GLN A 1 140 ? -1.930 -4.340 11.212 1.00 98.38 140 GLN A O 1
ATOM 1044 N N . VAL A 1 141 ? -2.599 -2.201 10.995 1.00 98.38 141 VAL A N 1
ATOM 1045 C CA . VAL A 1 141 ? -3.995 -2.508 10.665 1.00 98.38 141 VAL A CA 1
ATOM 1046 C C . VAL A 1 141 ? -4.098 -2.489 9.148 1.00 98.38 141 VAL A C 1
ATOM 1048 O O . VAL A 1 141 ? -3.872 -1.453 8.524 1.00 98.38 141 VAL A O 1
ATOM 1051 N N . VAL A 1 142 ? -4.370 -3.645 8.555 1.00 98.44 142 VAL A N 1
ATOM 1052 C CA . VAL A 1 142 ? -4.338 -3.851 7.108 1.00 98.44 142 VAL A CA 1
ATOM 1053 C C . VAL A 1 142 ? -5.741 -4.116 6.596 1.00 98.44 142 VAL A C 1
ATOM 1055 O O . VAL A 1 142 ? -6.392 -5.070 7.012 1.00 98.44 142 VAL A O 1
ATOM 1058 N N . CYS A 1 143 ? -6.170 -3.295 5.650 1.00 98.38 143 CYS A N 1
ATOM 1059 C CA . CYS A 1 143 ? -7.418 -3.425 4.920 1.00 98.38 143 CYS A CA 1
ATOM 1060 C C . CYS A 1 143 ? -7.124 -3.932 3.511 1.00 98.38 143 CYS A C 1
ATOM 1062 O O . CYS A 1 143 ? -6.473 -3.245 2.723 1.00 98.38 143 CYS A O 1
ATOM 1064 N N . ASP A 1 144 ? -7.585 -5.139 3.208 1.00 98.19 144 ASP A N 1
ATOM 1065 C CA . ASP A 1 144 ? -7.483 -5.767 1.894 1.00 98.19 144 ASP A CA 1
ATOM 1066 C C . ASP A 1 144 ? -8.753 -5.473 1.090 1.00 98.19 144 ASP A C 1
ATOM 1068 O O . ASP A 1 144 ? -9.860 -5.638 1.605 1.00 98.19 144 ASP A O 1
ATOM 1072 N N . TYR A 1 145 ? -8.592 -5.046 -0.162 1.00 97.69 145 TYR A N 1
ATOM 1073 C CA . TYR A 1 145 ? -9.679 -4.705 -1.089 1.00 97.69 145 TYR A CA 1
ATOM 1074 C C . TYR A 1 145 ? -9.710 -5.640 -2.311 1.00 97.69 145 TYR A C 1
ATOM 1076 O O . TYR A 1 145 ? -10.437 -5.396 -3.274 1.00 97.69 145 TYR A O 1
ATOM 1084 N N . GLY A 1 146 ? -8.910 -6.712 -2.295 1.00 95.62 146 GLY A N 1
ATOM 1085 C CA . GLY A 1 146 ? -8.669 -7.565 -3.451 1.00 95.62 146 GLY A CA 1
ATOM 1086 C C . GLY A 1 146 ? -7.717 -6.932 -4.470 1.00 95.62 146 GLY A C 1
ATOM 1087 O O . GLY A 1 146 ? -7.268 -5.795 -4.329 1.00 95.62 146 GLY A O 1
ATOM 1088 N N . ASN A 1 147 ? -7.367 -7.696 -5.509 1.00 93.19 147 ASN A N 1
ATOM 1089 C CA . ASN A 1 147 ? -6.512 -7.250 -6.623 1.00 93.19 147 ASN A CA 1
ATOM 1090 C C . ASN A 1 147 ? -5.158 -6.640 -6.197 1.00 93.19 147 ASN A C 1
ATOM 1092 O O . ASN A 1 147 ? -4.602 -5.794 -6.892 1.00 93.19 147 ASN A O 1
ATOM 1096 N N . GLY A 1 148 ? -4.626 -7.057 -5.043 1.00 94.00 148 GLY A N 1
ATOM 1097 C CA . GLY A 1 148 ? -3.369 -6.532 -4.501 1.00 94.00 148 GLY A CA 1
ATOM 1098 C C . GLY A 1 148 ? -3.468 -5.129 -3.886 1.00 94.00 148 GLY A C 1
ATOM 1099 O O . GLY A 1 148 ? -2.435 -4.543 -3.569 1.00 94.00 148 GLY A O 1
ATOM 1100 N N . ILE A 1 149 ? -4.673 -4.584 -3.691 1.00 98.06 149 ILE A N 1
ATOM 1101 C CA . ILE A 1 149 ? -4.890 -3.290 -3.035 1.00 98.06 149 ILE A CA 1
ATOM 1102 C C . ILE A 1 149 ? -4.973 -3.515 -1.521 1.00 98.06 149 ILE A C 1
ATOM 1104 O O . ILE A 1 149 ? -5.940 -4.089 -1.016 1.00 98.06 149 ILE A O 1
ATOM 1108 N N . ARG A 1 150 ? -3.949 -3.060 -0.790 1.00 98.12 150 ARG A N 1
ATOM 1109 C CA . ARG A 1 150 ? -3.864 -3.183 0.673 1.00 98.12 150 ARG A CA 1
ATOM 1110 C C . ARG A 1 150 ? -3.496 -1.848 1.308 1.00 98.12 150 ARG A C 1
ATOM 1112 O O . ARG A 1 150 ? -2.341 -1.431 1.234 1.00 98.12 150 ARG A O 1
ATOM 1119 N N . PHE A 1 151 ? -4.475 -1.207 1.939 1.00 98.69 151 PHE A N 1
ATOM 1120 C CA . P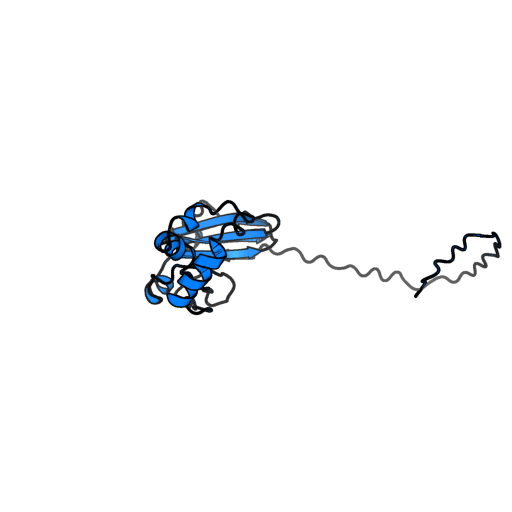HE A 1 151 ? -4.270 0.016 2.712 1.00 98.69 151 PHE A CA 1
ATOM 1121 C C . PHE A 1 151 ? -3.900 -0.330 4.147 1.00 98.69 151 PHE A C 1
ATOM 1123 O O . PHE A 1 151 ? -4.526 -1.185 4.768 1.00 98.69 151 PHE A O 1
ATOM 1130 N N . THR A 1 152 ? -2.867 0.319 4.668 1.00 98.56 152 THR A N 1
ATOM 1131 C CA . THR A 1 152 ? -2.275 0.012 5.964 1.00 98.56 152 THR A CA 1
ATOM 1132 C C . THR A 1 152 ? -2.202 1.257 6.828 1.00 98.56 152 THR A C 1
ATOM 1134 O O . THR A 1 152 ? -1.615 2.260 6.433 1.00 98.56 152 THR A O 1
ATOM 1137 N N . HIS A 1 153 ? -2.725 1.153 8.043 1.00 98.50 153 HIS A N 1
ATOM 1138 C CA . HIS A 1 153 ? -2.453 2.095 9.117 1.00 98.50 153 HIS A CA 1
ATOM 1139 C C . HIS A 1 153 ? -1.339 1.529 10.001 1.00 98.50 153 HIS A C 1
ATOM 1141 O O . HIS A 1 153 ? -1.368 0.353 10.377 1.00 98.50 153 HIS A O 1
ATOM 1147 N N . ARG A 1 154 ? -0.332 2.345 10.321 1.00 97.62 154 ARG A N 1
ATOM 1148 C CA . ARG A 1 154 ? 0.803 1.948 11.166 1.00 97.62 154 ARG A CA 1
ATOM 1149 C C . ARG A 1 154 ? 0.739 2.683 12.491 1.00 97.62 154 ARG A C 1
ATOM 1151 O O . ARG A 1 154 ? 0.774 3.905 12.520 1.00 97.62 154 ARG A O 1
ATOM 1158 N N . THR A 1 155 ? 0.761 1.929 13.580 1.00 96.88 155 THR A N 1
ATOM 1159 C CA . THR A 1 155 ? 0.738 2.478 14.936 1.00 96.88 155 THR A CA 1
ATOM 1160 C C . THR A 1 155 ? 1.656 1.690 15.867 1.00 96.88 155 THR A C 1
ATOM 1162 O O . THR A 1 155 ? 2.086 0.576 15.561 1.00 96.88 155 THR A O 1
ATOM 1165 N N . ARG A 1 156 ? 2.005 2.281 17.011 1.00 96.06 156 ARG A N 1
ATOM 1166 C CA . ARG A 1 156 ? 2.669 1.573 18.118 1.00 96.06 156 ARG A CA 1
ATOM 1167 C C . ARG A 1 156 ? 1.671 0.974 19.112 1.00 96.06 156 ARG A C 1
ATOM 1169 O O . ARG A 1 156 ? 2.088 0.128 19.899 1.00 96.06 156 ARG A O 1
ATOM 1176 N N . ALA A 1 157 ? 0.404 1.384 19.042 1.00 95.94 157 ALA A N 1
ATOM 1177 C CA . ALA A 1 157 ? -0.692 0.843 19.836 1.00 95.94 157 ALA A CA 1
ATOM 1178 C C . ALA A 1 157 ? -0.875 -0.664 19.604 1.00 95.94 157 ALA A C 1
ATOM 1180 O O . ALA A 1 157 ? -0.490 -1.213 18.557 1.00 95.94 157 ALA A O 1
ATOM 1181 N N . VAL A 1 158 ? -1.468 -1.346 20.579 1.00 95.56 158 VAL A N 1
ATOM 1182 C CA . VAL A 1 158 ? -1.868 -2.747 20.430 1.00 95.56 158 VAL A CA 1
ATOM 1183 C C . VAL A 1 158 ? -3.254 -2.771 19.809 1.00 95.56 158 VAL A C 1
ATOM 1185 O O . VAL A 1 158 ? -4.216 -2.356 20.438 1.00 95.56 158 VAL A O 1
ATOM 1188 N N . CYS A 1 159 ? -3.362 -3.283 18.585 1.00 97.19 159 CYS A N 1
ATOM 1189 C CA . CYS A 1 159 ? -4.641 -3.377 17.886 1.00 97.19 159 CYS A CA 1
ATOM 1190 C C . CYS A 1 159 ? -5.163 -4.811 17.847 1.00 97.19 159 CYS A C 1
ATOM 1192 O O . CYS A 1 159 ? -4.388 -5.770 17.783 1.00 97.19 159 CYS A O 1
ATOM 1194 N N . ARG A 1 160 ? -6.486 -4.960 17.823 1.00 96.81 160 ARG A N 1
ATOM 1195 C CA . ARG A 1 160 ? -7.178 -6.231 17.584 1.00 96.81 160 ARG A CA 1
ATOM 1196 C C . ARG A 1 160 ? -8.304 -6.010 16.588 1.00 96.81 160 ARG A C 1
ATOM 1198 O O . ARG A 1 160 ? -8.971 -4.988 16.646 1.00 96.81 160 ARG A O 1
ATOM 1205 N N . VAL A 1 161 ? -8.490 -6.959 15.673 1.00 96.69 161 VAL A N 1
ATOM 1206 C CA . VAL A 1 161 ? -9.649 -6.957 14.773 1.00 96.69 161 VAL A CA 1
ATOM 1207 C C . VAL A 1 161 ? -10.902 -7.270 15.578 1.00 96.69 161 VAL A C 1
ATOM 1209 O O . VAL A 1 161 ? -10.903 -8.212 16.373 1.00 96.69 161 VAL A O 1
ATOM 1212 N N . ASP A 1 162 ? -11.963 -6.515 15.327 1.00 92.94 162 ASP A N 1
ATOM 1213 C CA . ASP A 1 162 ? -13.270 -6.794 15.896 1.00 92.94 162 ASP A CA 1
ATOM 1214 C C . ASP A 1 162 ? -13.929 -7.934 15.091 1.00 92.94 162 ASP A C 1
ATOM 1216 O O . ASP A 1 162 ? -14.072 -7.873 13.866 1.00 92.94 162 ASP A O 1
ATOM 1220 N N . GLY A 1 163 ? -14.314 -9.020 15.766 1.00 91.06 163 GLY A N 1
ATOM 1221 C CA . GLY A 1 163 ? -14.940 -10.180 15.123 1.00 91.06 163 GLY A CA 1
ATOM 1222 C C . GLY A 1 163 ? -14.003 -10.978 14.201 1.00 91.06 163 GLY A C 1
ATOM 1223 O O . GLY A 1 163 ? -12.828 -11.180 14.495 1.00 91.06 163 GLY A O 1
ATOM 1224 N N . ALA A 1 164 ? -14.544 -11.499 13.094 1.00 91.25 164 ALA A N 1
ATOM 1225 C CA . ALA A 1 164 ? -13.824 -12.398 12.180 1.00 91.25 164 ALA A CA 1
ATOM 1226 C C . ALA A 1 164 ? -12.939 -11.677 11.142 1.00 91.25 164 ALA A C 1
ATOM 1228 O O . ALA A 1 164 ? -12.230 -12.333 10.377 1.00 91.25 164 ALA A O 1
ATOM 1229 N N . GLY A 1 165 ? -13.014 -10.346 11.058 1.00 93.19 165 GLY A N 1
ATOM 1230 C CA . GLY A 1 165 ? -12.261 -9.543 10.091 1.00 93.19 165 GLY A CA 1
ATOM 1231 C C . GLY A 1 165 ? -12.714 -9.664 8.637 1.00 93.19 165 GLY A C 1
ATOM 1232 O O . G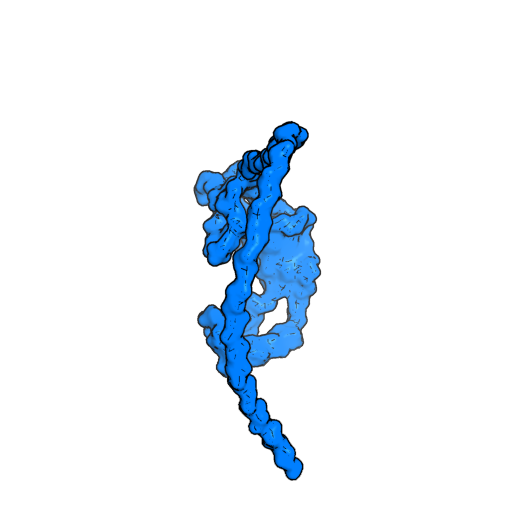LY A 1 165 ? -12.090 -9.083 7.754 1.00 93.19 165 GLY A O 1
ATOM 1233 N N . THR A 1 166 ? -13.783 -10.406 8.343 1.00 95.19 166 THR A N 1
ATOM 1234 C CA . THR A 1 166 ? -14.418 -10.408 7.020 1.00 95.19 166 THR A CA 1
ATOM 1235 C C . THR A 1 166 ? -15.324 -9.191 6.883 1.00 95.19 166 THR A C 1
ATOM 1237 O O . THR A 1 166 ? -16.302 -9.061 7.620 1.00 95.19 166 THR A O 1
ATOM 1240 N N . CYS A 1 167 ? -15.051 -8.338 5.899 1.00 94.12 167 CYS A N 1
ATOM 1241 C CA . CYS A 1 167 ? -15.773 -7.082 5.695 1.00 94.12 167 CYS A CA 1
ATOM 1242 C C . CYS A 1 167 ? -17.086 -7.284 4.914 1.00 94.12 167 CYS A C 1
ATOM 1244 O O . CYS A 1 167 ? -17.341 -6.625 3.913 1.00 94.12 167 CYS A O 1
ATOM 1246 N N . SER A 1 168 ? -17.931 -8.220 5.361 1.00 87.06 168 SER A N 1
ATOM 1247 C CA . SER A 1 168 ? -19.265 -8.454 4.784 1.00 87.06 168 SER A CA 1
ATOM 1248 C C . SER A 1 168 ? -20.258 -7.336 5.122 1.00 87.06 168 SER A C 1
ATOM 1250 O O . SER A 1 168 ? -21.230 -7.128 4.403 1.00 87.06 168 SER A O 1
ATOM 1252 N N . THR A 1 169 ? -20.015 -6.626 6.226 1.00 81.31 169 THR A N 1
ATOM 1253 C CA . THR A 1 169 ? -20.725 -5.416 6.656 1.00 81.31 169 THR A CA 1
ATOM 1254 C C . THR A 1 169 ? -19.705 -4.399 7.181 1.00 81.31 169 THR A C 1
ATOM 1256 O O . THR A 1 169 ? -18.634 -4.808 7.643 1.00 81.31 169 THR A O 1
ATOM 1259 N N . PRO A 1 170 ? -20.013 -3.087 7.163 1.00 77.12 170 PRO A N 1
ATOM 1260 C CA . PRO A 1 170 ? -19.127 -2.065 7.729 1.00 77.12 170 PRO A CA 1
ATOM 1261 C C . PRO A 1 170 ? -18.782 -2.316 9.204 1.00 77.12 170 PRO A C 1
ATOM 1263 O O . PRO A 1 170 ? -17.660 -2.058 9.631 1.00 77.12 170 PRO A O 1
ATOM 1266 N N . GLU A 1 171 ? -19.733 -2.869 9.963 1.00 78.50 171 GLU A N 1
ATOM 1267 C CA . GLU A 1 171 ? -19.585 -3.199 11.387 1.00 78.50 171 GLU A CA 1
ATOM 1268 C C . GLU A 1 171 ? -18.456 -4.199 11.656 1.00 78.50 171 GLU A C 1
ATOM 1270 O O . GLU A 1 171 ? -17.744 -4.073 12.645 1.00 78.50 171 GLU A O 1
ATOM 1275 N N . ASN A 1 172 ? -18.274 -5.162 10.747 1.00 84.69 172 ASN A N 1
ATOM 1276 C CA . ASN A 1 172 ? -17.300 -6.248 10.872 1.00 84.69 172 ASN A CA 1
ATOM 1277 C C . ASN A 1 172 ? -15.929 -5.890 10.271 1.00 84.69 172 ASN A C 1
ATOM 1279 O O . ASN A 1 172 ? -15.060 -6.752 10.140 1.00 84.69 172 ASN A O 1
ATOM 1283 N N . CYS A 1 173 ? -15.746 -4.635 9.852 1.00 93.81 173 CYS A N 1
ATOM 1284 C CA . CYS A 1 173 ? -14.557 -4.154 9.154 1.00 93.81 173 CYS A CA 1
ATOM 1285 C C . CYS A 1 173 ? -13.804 -3.109 9.991 1.00 93.81 173 CYS A C 1
ATOM 1287 O O . CYS A 1 173 ? -13.499 -2.007 9.522 1.00 93.81 173 CYS A O 1
ATOM 1289 N N . ARG A 1 174 ? -13.568 -3.444 11.266 1.00 95.62 174 ARG A N 1
ATOM 1290 C CA . ARG A 1 174 ? -13.001 -2.546 12.277 1.00 95.62 174 ARG A CA 1
ATOM 1291 C C . ARG A 1 174 ? -11.942 -3.242 13.130 1.00 95.62 174 ARG A C 1
ATOM 1293 O O . ARG A 1 174 ? -11.904 -4.470 13.229 1.00 95.62 174 ARG A O 1
ATOM 1300 N N . ALA A 1 175 ? -11.061 -2.439 13.704 1.00 97.00 175 ALA A N 1
ATOM 1301 C CA . ALA A 1 175 ? -10.092 -2.850 14.697 1.00 97.00 175 ALA A CA 1
ATOM 1302 C C . ALA A 1 175 ? -10.064 -1.831 15.835 1.00 97.00 175 ALA A C 1
ATOM 1304 O O . ALA A 1 175 ? -10.142 -0.628 15.596 1.00 97.00 175 ALA A O 1
ATOM 1305 N N . THR A 1 176 ? -9.890 -2.312 17.057 1.00 96.56 176 THR A N 1
ATOM 1306 C CA . THR A 1 176 ? -9.739 -1.477 18.250 1.00 96.56 176 THR A CA 1
ATOM 1307 C C . THR A 1 176 ? -8.272 -1.449 18.672 1.00 96.56 176 THR A C 1
ATOM 1309 O O . THR A 1 176 ? -7.645 -2.509 18.764 1.00 96.56 176 THR A O 1
ATOM 1312 N N . CYS A 1 177 ? -7.721 -0.256 18.905 1.00 96.38 177 CYS A N 1
ATOM 1313 C CA . CYS A 1 177 ? -6.320 -0.017 19.256 1.00 96.38 177 CYS A CA 1
ATOM 1314 C C . CYS A 1 177 ? -6.180 0.674 20.620 1.00 96.38 177 CYS A C 1
ATOM 1316 O O . CYS A 1 177 ? -6.846 1.675 20.861 1.00 96.38 177 CYS A O 1
ATOM 1318 N N . GLU A 1 178 ? -5.288 0.162 21.473 1.00 92.69 178 GLU A N 1
ATOM 1319 C CA . GLU A 1 178 ? -5.003 0.643 22.842 1.00 92.69 178 GLU A CA 1
ATOM 1320 C C . GLU A 1 178 ? -3.560 1.143 23.010 1.00 92.69 178 GLU A C 1
ATOM 1322 O O . GLU A 1 178 ? -2.629 0.499 22.455 1.00 92.69 178 GLU A O 1
#

Sequence (178 aa):
MACRIDAGVRVLPSNKTRHIVQTSSPLIGLLVAALAAAPAFAETLACPDLSGARQVAACPTEAELRYTFVGYCSDNARMYDGKADACTDFATYRKVKNIALWESADGAFDAYPSCELAPEAIRAAKPVRIAVERKGAITQVVCDYGNGIRFTHRTRAVCRVDGAGTCSTPENCRATCE

Foldseek 3Di:
DDDDDDDDDDDDDDDDDDDDDDDDDDDDDDPPPPPPPDPPPWDKDFDFQLLQKDFPFDFDDPVRLVVVLCVCQPPVNVPDDPVNQLNPDSVSVLCVRRWTWMAGNVRQWIWTAHPVDDSVCRNPFDFQFWDWDDDPQKIWTWTDRPPRTIIIGIDSWDKDQDPPRGPPDRVNRMIITD